Protein AF-A0A443JSR6-F1 (afdb_monomer_lite)

Foldseek 3Di:
DDDPPPPPDDPPPPVCPVVVVVVVVVCLVVQLVVLLVVLVVVLVVVLVVLVVVLVVLVVVDDDPVVNVVSVVVSVVVNVVSVVVSVVVSVCSNCVPPPDPD

Sequence (101 aa):
MNIASGSKTGKPFTEFGWMNQLSELATQPLHLQTAFWHETMTTAADVAQLQADWLQKLSAVTTPQQVAALNAEYAQNLFRKGIEESSRLTAALNPTGRKAA

pLDDT: mean 77.85, std 19.75, range [35.59, 96.88]

Structure (mmCIF, N/CA/C/O backbone):
data_AF-A0A443JSR6-F1
#
_entry.id   AF-A0A443JSR6-F1
#
loop_
_atom_site.group_PDB
_atom_site.id
_atom_site.type_symbol
_atom_site.label_atom_id
_atom_site.label_alt_id
_atom_site.label_comp_id
_atom_site.label_asym_id
_atom_site.label_entity_id
_atom_site.label_seq_id
_atom_site.pdbx_PDB_ins_code
_atom_site.Cartn_x
_atom_site.Cartn_y
_atom_site.Cartn_z
_atom_site.occupancy
_atom_site.B_iso_or_equiv
_atom_site.auth_seq_id
_atom_site.auth_comp_id
_atom_site.auth_asym_id
_atom_site.auth_atom_id
_atom_site.pdbx_PDB_model_num
ATOM 1 N N . MET A 1 1 ? 54.965 -18.836 -57.150 1.00 36.97 1 MET A N 1
ATOM 2 C CA . MET A 1 1 ? 54.377 -17.481 -57.213 1.00 36.97 1 MET A CA 1
ATOM 3 C C . MET A 1 1 ? 53.110 -17.518 -56.377 1.00 36.97 1 MET A C 1
ATOM 5 O O . MET A 1 1 ? 52.241 -18.331 -56.651 1.00 36.97 1 MET A O 1
ATOM 9 N N . ASN A 1 2 ? 53.109 -16.787 -55.267 1.00 38.72 2 ASN A N 1
ATOM 10 C CA . ASN A 1 2 ? 52.159 -16.907 -54.166 1.00 38.72 2 ASN A CA 1
ATOM 11 C C . ASN A 1 2 ? 51.135 -15.771 -54.305 1.00 38.72 2 ASN A C 1
ATOM 13 O O . ASN A 1 2 ? 51.518 -14.614 -54.155 1.00 38.72 2 ASN A O 1
ATOM 17 N N . ILE A 1 3 ? 49.876 -16.071 -54.636 1.00 42.78 3 ILE A N 1
ATOM 18 C CA . ILE A 1 3 ? 48.792 -15.079 -54.585 1.00 42.78 3 ILE A CA 1
ATOM 19 C C . ILE A 1 3 ? 47.856 -15.509 -53.463 1.00 42.78 3 ILE A C 1
ATOM 21 O O . ILE A 1 3 ? 46.934 -16.301 -53.651 1.00 42.78 3 ILE A O 1
ATOM 25 N N . ALA A 1 4 ? 48.140 -14.997 -52.269 1.00 42.72 4 ALA A N 1
ATOM 26 C CA . ALA A 1 4 ? 47.224 -15.041 -51.147 1.00 42.72 4 ALA A CA 1
ATOM 27 C C . ALA A 1 4 ? 46.000 -14.175 -51.491 1.00 42.72 4 ALA A C 1
ATOM 29 O O . ALA A 1 4 ? 45.996 -12.965 -51.275 1.00 42.72 4 ALA A O 1
ATOM 30 N N . SER A 1 5 ? 44.962 -14.796 -52.052 1.00 40.16 5 SER A N 1
ATOM 31 C CA . SER A 1 5 ? 43.631 -14.196 -52.142 1.00 40.16 5 SER A CA 1
ATOM 32 C C . SER A 1 5 ? 43.002 -14.235 -50.751 1.00 40.16 5 SER A C 1
ATOM 34 O O . SER A 1 5 ? 42.347 -15.198 -50.351 1.00 40.16 5 SER A O 1
ATOM 36 N N . GLY A 1 6 ? 43.292 -13.203 -49.962 1.00 40.09 6 GLY A N 1
ATOM 37 C CA . GLY A 1 6 ? 42.670 -12.962 -48.669 1.00 40.09 6 GLY A CA 1
ATOM 38 C C . GLY A 1 6 ? 41.214 -12.535 -48.833 1.00 40.09 6 GLY A C 1
ATOM 39 O O . GLY A 1 6 ? 40.888 -11.373 -48.629 1.00 40.09 6 GLY A O 1
ATOM 40 N N . SER A 1 7 ? 40.328 -13.477 -49.152 1.00 45.81 7 SER A N 1
ATOM 41 C CA . SER A 1 7 ? 38.889 -13.317 -48.935 1.00 45.81 7 SER A CA 1
ATOM 42 C C . SER A 1 7 ? 38.596 -13.511 -47.445 1.00 45.81 7 SER A C 1
ATOM 44 O O . SER A 1 7 ? 38.197 -14.582 -46.991 1.00 45.81 7 SER A O 1
ATOM 46 N N . LYS A 1 8 ? 38.850 -12.474 -46.642 1.00 49.84 8 LYS A N 1
ATOM 47 C CA . LYS A 1 8 ? 38.229 -12.350 -45.321 1.00 49.84 8 LYS A CA 1
ATOM 48 C C . LYS A 1 8 ? 36.992 -11.491 -45.490 1.00 49.84 8 LYS A C 1
ATOM 50 O O . LYS A 1 8 ? 37.047 -10.275 -45.351 1.00 49.84 8 LYS A O 1
ATOM 55 N N . THR A 1 9 ? 35.913 -12.176 -45.870 1.00 46.31 9 THR A N 1
ATOM 56 C CA . THR A 1 9 ? 34.554 -11.974 -45.355 1.00 46.31 9 THR A CA 1
ATOM 57 C C . THR A 1 9 ? 34.362 -10.615 -44.690 1.00 46.31 9 THR A C 1
ATOM 59 O O . THR A 1 9 ? 34.762 -10.427 -43.535 1.00 46.31 9 THR A O 1
ATOM 62 N N . GLY A 1 10 ? 33.739 -9.685 -45.416 1.00 40.72 10 GLY A N 1
ATOM 63 C CA . GLY A 1 10 ? 33.187 -8.483 -44.815 1.00 40.72 10 GLY A CA 1
ATOM 64 C C . GLY A 1 10 ? 32.378 -8.893 -43.592 1.00 40.72 10 GLY A C 1
ATOM 65 O O . GLY A 1 10 ? 31.396 -9.626 -43.705 1.00 40.72 10 GLY A O 1
ATOM 66 N N . LYS A 1 11 ? 32.826 -8.474 -42.407 1.00 45.50 11 LYS A N 1
ATOM 67 C CA . LYS A 1 11 ? 31.919 -8.423 -41.267 1.00 45.50 11 LYS A CA 1
ATOM 68 C C . LYS A 1 11 ? 30.810 -7.476 -41.719 1.00 45.50 11 LYS A C 1
ATOM 70 O O . LYS A 1 11 ? 31.164 -6.373 -42.143 1.00 45.50 11 LYS A O 1
ATOM 75 N N . PRO A 1 12 ? 29.527 -7.874 -41.703 1.00 51.28 12 PRO A N 1
ATOM 76 C CA . PRO A 1 12 ? 28.479 -6.895 -41.908 1.00 51.28 12 PRO A CA 1
ATOM 77 C C . PRO A 1 12 ? 28.728 -5.827 -40.850 1.00 51.28 12 PRO A C 1
ATOM 79 O O . PRO A 1 12 ? 28.768 -6.130 -39.654 1.00 51.28 12 PRO A O 1
ATOM 82 N N . PHE A 1 13 ? 29.022 -4.607 -41.289 1.00 49.50 13 PHE A N 1
ATOM 83 C CA . PHE A 1 13 ? 28.966 -3.475 -40.394 1.00 49.50 13 PHE A CA 1
ATOM 84 C C . PHE A 1 13 ? 27.574 -3.545 -39.760 1.00 49.50 13 PHE A C 1
ATOM 86 O O . PHE A 1 13 ? 26.559 -3.533 -40.455 1.00 49.50 13 PHE A O 1
ATOM 93 N N . THR A 1 14 ? 27.512 -3.671 -38.437 1.00 54.75 14 THR A N 1
ATOM 94 C CA . THR A 1 14 ? 26.329 -3.367 -37.624 1.00 54.75 14 THR A CA 1
ATOM 95 C C . THR A 1 14 ? 26.057 -1.862 -37.715 1.00 54.75 14 THR A C 1
ATOM 97 O O . THR A 1 14 ? 26.052 -1.150 -36.715 1.00 54.75 14 THR A O 1
ATOM 100 N N . GLU A 1 15 ? 25.901 -1.349 -38.935 1.00 52.34 15 GLU A N 1
ATOM 101 C CA . GLU A 1 15 ? 25.926 0.073 -39.292 1.00 52.34 15 GLU A CA 1
ATOM 102 C C . GLU A 1 15 ? 24.697 0.828 -38.770 1.00 52.34 15 GLU A C 1
ATOM 104 O O . GLU A 1 15 ? 24.668 2.053 -38.773 1.00 52.34 15 GLU A O 1
ATOM 109 N N . PHE A 1 16 ? 23.727 0.101 -38.210 1.00 54.47 16 PHE A N 1
ATOM 110 C CA . PHE A 1 16 ? 22.494 0.638 -37.640 1.00 54.47 16 PHE A CA 1
ATOM 111 C C . PHE A 1 16 ? 22.217 0.161 -36.207 1.00 54.47 16 PHE A C 1
ATOM 113 O O . PHE A 1 16 ? 21.102 0.305 -35.713 1.00 54.47 16 PHE A O 1
ATOM 120 N N . GLY A 1 17 ? 23.220 -0.369 -35.493 1.00 60.06 17 GLY A N 1
ATOM 121 C CA . GLY A 1 17 ? 23.057 -0.731 -34.074 1.00 60.06 17 GLY A CA 1
ATOM 122 C C . GLY A 1 17 ? 22.616 0.456 -33.204 1.00 60.06 17 GLY A C 1
ATOM 123 O O . GLY A 1 17 ? 21.817 0.293 -32.286 1.00 60.06 17 GLY A O 1
ATOM 124 N N . TRP A 1 18 ? 23.055 1.666 -33.562 1.00 57.16 18 TRP A N 1
ATOM 125 C CA . TRP A 1 18 ? 22.627 2.915 -32.934 1.00 57.16 18 TRP A CA 1
ATOM 126 C C . TRP A 1 18 ? 21.169 3.284 -33.262 1.00 57.16 18 TRP A C 1
ATOM 128 O O . TRP A 1 18 ? 20.511 3.879 -32.419 1.00 57.16 18 TRP A O 1
ATOM 138 N N . MET A 1 19 ? 20.622 2.912 -34.429 1.00 58.47 19 MET A N 1
ATOM 139 C CA . MET A 1 19 ? 19.206 3.168 -34.754 1.00 58.47 19 MET A CA 1
ATOM 140 C C . MET A 1 19 ? 18.271 2.307 -33.901 1.00 58.47 19 MET A C 1
ATOM 142 O O . MET A 1 19 ? 17.260 2.809 -33.413 1.00 58.47 19 MET A O 1
ATOM 146 N N . ASN A 1 20 ? 18.636 1.044 -33.658 1.00 61.69 20 ASN A N 1
ATOM 147 C CA . ASN A 1 20 ? 17.899 0.183 -32.729 1.00 61.69 20 ASN A CA 1
ATOM 148 C C . ASN A 1 20 ? 17.970 0.731 -31.293 1.00 61.69 20 ASN A C 1
ATOM 150 O O . ASN A 1 20 ? 16.946 0.815 -30.623 1.00 61.69 20 ASN A O 1
ATOM 154 N N . GLN A 1 21 ? 19.142 1.211 -30.861 1.00 62.78 21 GLN A N 1
ATOM 155 C CA . GLN A 1 21 ? 19.309 1.855 -29.552 1.00 62.78 21 GLN A CA 1
ATOM 156 C C . GLN A 1 21 ? 18.525 3.169 -29.426 1.00 62.78 21 GLN A C 1
ATOM 158 O O . GLN A 1 21 ? 17.962 3.438 -28.373 1.00 62.78 21 GLN A O 1
ATOM 163 N N . LEU A 1 22 ? 18.445 3.989 -30.480 1.00 65.00 22 LEU A N 1
ATOM 164 C CA . LEU A 1 22 ? 17.639 5.215 -30.472 1.00 65.00 22 LEU A CA 1
ATOM 165 C C . LEU A 1 22 ? 16.142 4.912 -30.381 1.00 65.00 22 LEU A C 1
ATOM 167 O O . LEU A 1 22 ? 15.429 5.624 -29.680 1.00 65.00 22 LEU A O 1
ATOM 171 N N . SER A 1 23 ? 15.671 3.856 -31.049 1.00 68.94 23 SER A N 1
ATOM 172 C CA . SER A 1 23 ? 14.283 3.404 -30.923 1.00 68.94 23 SER A CA 1
ATOM 173 C C . SER A 1 23 ? 13.980 2.906 -29.507 1.00 68.94 23 SER A C 1
ATOM 175 O O . SER A 1 23 ? 12.946 3.263 -28.953 1.00 68.94 23 SER A O 1
ATOM 177 N N . GLU A 1 24 ? 14.878 2.124 -28.902 1.00 67.38 24 GLU A N 1
ATOM 178 C CA . GLU A 1 24 ? 14.745 1.653 -27.514 1.00 67.38 24 GLU A CA 1
ATOM 179 C C . GLU A 1 24 ? 14.789 2.808 -26.500 1.00 67.38 24 GLU A C 1
ATOM 181 O O . GLU A 1 24 ? 13.999 2.851 -25.557 1.00 67.38 24 GLU A O 1
ATOM 186 N N . LEU A 1 25 ? 15.670 3.790 -26.706 1.00 68.12 25 LEU A N 1
ATOM 187 C CA . LEU A 1 25 ? 15.748 4.994 -25.873 1.00 68.12 25 LEU A CA 1
ATOM 188 C C . LEU A 1 25 ? 14.507 5.882 -26.029 1.00 68.12 25 LEU A C 1
ATOM 190 O O . LEU A 1 25 ? 14.068 6.494 -25.058 1.00 68.12 25 LEU A O 1
ATOM 194 N N . ALA A 1 26 ? 13.917 5.941 -27.225 1.00 75.06 26 ALA A N 1
ATOM 195 C CA . ALA A 1 26 ? 12.701 6.706 -27.480 1.00 75.06 26 ALA A CA 1
ATOM 196 C C . ALA A 1 26 ? 11.458 6.082 -26.821 1.00 75.06 26 ALA A C 1
ATOM 198 O O . ALA A 1 26 ? 10.553 6.815 -26.420 1.00 75.06 26 ALA A O 1
ATOM 199 N N . THR A 1 27 ? 11.402 4.753 -26.671 1.00 78.56 27 THR A N 1
ATOM 200 C CA . THR A 1 27 ? 10.287 4.064 -25.994 1.00 78.56 27 THR A CA 1
ATOM 201 C C . THR A 1 27 ? 10.479 3.942 -24.484 1.00 78.56 27 THR A C 1
ATOM 203 O O . THR A 1 27 ? 9.500 3.759 -23.757 1.00 78.56 27 THR A O 1
ATOM 206 N N . GLN A 1 28 ? 11.705 4.094 -23.978 1.00 79.69 28 GLN A N 1
ATOM 207 C CA . GLN A 1 28 ? 12.017 4.000 -22.551 1.00 79.69 28 GLN A CA 1
ATOM 208 C C . GLN A 1 28 ? 11.130 4.894 -21.653 1.00 79.69 28 GLN A C 1
ATOM 210 O O . GLN A 1 28 ? 10.636 4.383 -20.644 1.00 79.69 28 GLN A O 1
ATOM 215 N N . PRO A 1 29 ? 10.839 6.171 -21.988 1.00 82.56 29 PRO A N 1
ATOM 216 C CA . PRO A 1 29 ? 9.933 6.995 -21.188 1.00 82.56 29 PRO A CA 1
ATOM 217 C C . PRO A 1 29 ? 8.517 6.417 -21.089 1.00 82.56 29 PRO A C 1
ATOM 219 O O . PRO A 1 29 ? 7.916 6.466 -20.019 1.00 82.56 29 PRO A O 1
ATOM 222 N N . LEU A 1 30 ? 7.995 5.828 -22.172 1.00 84.56 30 LEU A N 1
ATOM 223 C CA . LEU A 1 30 ? 6.664 5.212 -22.186 1.00 84.56 30 LEU A CA 1
ATOM 224 C C . LEU A 1 30 ? 6.622 3.957 -21.310 1.00 84.56 30 LEU A C 1
ATOM 226 O O . LEU A 1 30 ? 5.659 3.752 -20.570 1.00 84.56 30 LEU A O 1
ATOM 230 N N . HIS A 1 31 ? 7.676 3.139 -21.342 1.00 81.44 31 HIS A N 1
ATOM 231 C CA . HIS A 1 31 ? 7.793 1.971 -20.469 1.00 81.44 31 HIS A CA 1
ATOM 232 C C . HIS A 1 31 ? 7.873 2.368 -18.992 1.00 81.44 31 HIS A C 1
ATOM 234 O O . HIS A 1 31 ? 7.166 1.785 -18.172 1.00 81.44 31 HIS A O 1
ATOM 240 N N . LEU A 1 32 ? 8.661 3.397 -18.661 1.00 83.19 32 LEU A N 1
ATOM 241 C CA . LEU A 1 32 ? 8.752 3.923 -17.298 1.00 83.19 32 LEU A CA 1
ATOM 242 C C . LEU A 1 32 ? 7.415 4.492 -16.815 1.00 83.19 32 LEU A C 1
ATOM 244 O O . LEU A 1 32 ? 7.003 4.196 -15.699 1.00 83.19 32 LEU A O 1
ATOM 248 N N . GLN A 1 33 ? 6.711 5.261 -17.649 1.00 86.62 33 GLN A N 1
ATOM 249 C CA . GLN A 1 33 ? 5.385 5.785 -17.309 1.00 86.62 33 GLN A CA 1
ATOM 250 C C . GLN A 1 33 ? 4.360 4.669 -17.106 1.00 86.62 33 GLN A C 1
ATOM 252 O O . GLN A 1 33 ? 3.565 4.733 -16.173 1.00 86.62 33 GLN A O 1
ATOM 257 N N . THR A 1 34 ? 4.389 3.641 -17.955 1.00 87.75 34 THR A N 1
ATOM 258 C CA . THR A 1 34 ? 3.477 2.495 -17.843 1.00 87.75 34 THR A CA 1
ATOM 259 C C . THR A 1 34 ? 3.738 1.717 -16.557 1.00 87.75 34 THR A C 1
ATOM 261 O O . THR A 1 34 ? 2.795 1.432 -15.825 1.00 87.75 34 THR A O 1
ATOM 264 N N . ALA A 1 35 ? 5.005 1.428 -16.242 1.00 85.19 35 ALA A N 1
ATOM 265 C CA . ALA A 1 35 ? 5.388 0.766 -14.998 1.00 85.19 35 ALA A CA 1
ATOM 266 C C . ALA A 1 35 ? 5.000 1.610 -13.776 1.00 85.19 35 ALA A C 1
ATOM 268 O O . ALA A 1 35 ? 4.357 1.108 -12.861 1.00 85.19 35 ALA A O 1
ATOM 269 N N . PHE A 1 36 ? 5.299 2.912 -13.794 1.00 85.81 36 PHE A N 1
ATOM 270 C CA . PHE A 1 36 ? 4.920 3.828 -12.720 1.00 85.81 36 PHE A CA 1
ATOM 271 C C . PHE A 1 36 ? 3.406 3.842 -12.480 1.00 85.81 36 PHE A C 1
ATOM 273 O O . PHE A 1 36 ? 2.958 3.741 -11.337 1.00 85.81 36 PHE A O 1
ATOM 280 N N . TRP A 1 37 ? 2.606 3.938 -13.547 1.00 89.12 37 TRP A N 1
ATOM 281 C CA . TRP A 1 37 ? 1.150 3.937 -13.424 1.00 89.12 37 TRP A CA 1
ATOM 282 C C . TRP A 1 37 ? 0.600 2.606 -12.930 1.00 89.12 37 TRP A C 1
ATOM 284 O O . TRP A 1 37 ? -0.291 2.602 -12.082 1.00 89.12 37 TRP A O 1
ATOM 294 N N . HIS A 1 38 ? 1.132 1.494 -13.433 1.00 89.75 38 HIS A N 1
ATOM 295 C CA . HIS A 1 38 ? 0.746 0.160 -12.995 1.00 89.75 38 HIS A CA 1
ATOM 296 C C . HIS A 1 38 ? 0.988 -0.030 -11.492 1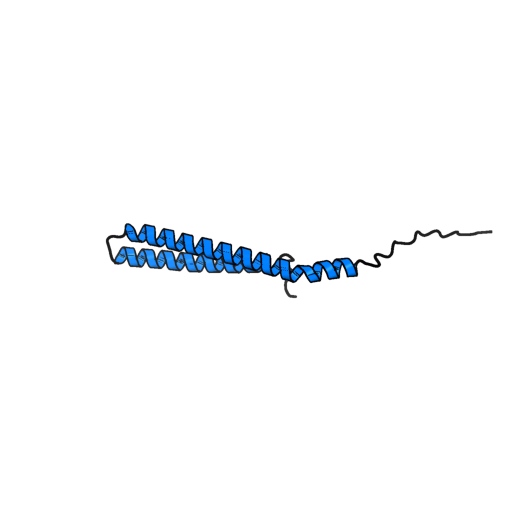.00 89.75 38 HIS A C 1
ATOM 298 O O . HIS A 1 38 ? 0.075 -0.417 -10.761 1.00 89.75 38 HIS A O 1
ATOM 304 N N . GLU A 1 39 ? 2.183 0.316 -11.013 1.00 87.38 39 GLU A N 1
ATOM 305 C CA . GLU A 1 39 ? 2.537 0.204 -9.595 1.00 87.38 39 GLU A CA 1
ATOM 306 C C . GLU A 1 39 ? 1.717 1.160 -8.720 1.00 87.38 39 GLU A C 1
ATOM 308 O O . GLU A 1 39 ? 1.181 0.760 -7.685 1.00 87.38 39 GLU A O 1
ATOM 313 N N . THR A 1 40 ? 1.499 2.398 -9.177 1.00 88.62 40 THR A N 1
ATOM 31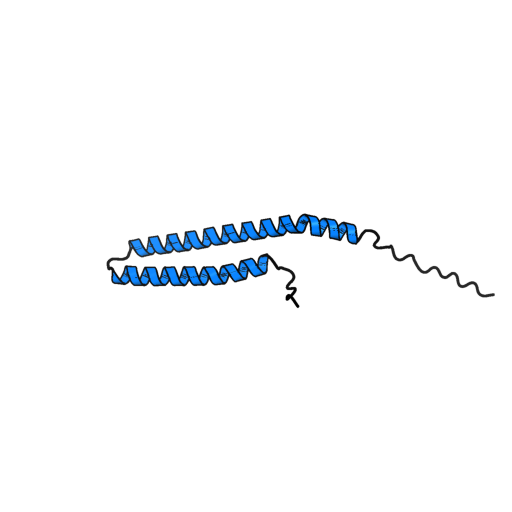4 C CA . THR A 1 40 ? 0.657 3.374 -8.465 1.00 88.62 40 THR A CA 1
ATOM 315 C C . THR A 1 40 ? -0.780 2.869 -8.308 1.00 88.62 40 THR A C 1
ATOM 317 O O . THR A 1 40 ? -1.345 2.940 -7.216 1.00 88.62 40 THR A O 1
ATOM 320 N N . MET A 1 41 ? -1.380 2.329 -9.373 1.00 92.12 41 MET A N 1
ATOM 321 C CA . MET A 1 41 ? -2.746 1.798 -9.325 1.00 92.12 41 MET A CA 1
ATOM 322 C C . MET A 1 41 ? -2.846 0.541 -8.459 1.00 92.12 41 MET A C 1
ATOM 324 O O . MET A 1 41 ? -3.801 0.398 -7.694 1.00 92.12 41 MET A O 1
ATOM 328 N N . THR A 1 42 ? -1.845 -0.337 -8.527 1.00 91.00 42 THR A N 1
ATOM 329 C CA . THR A 1 42 ? -1.769 -1.536 -7.680 1.00 91.00 42 THR A CA 1
ATOM 330 C C . THR A 1 42 ? -1.684 -1.147 -6.204 1.00 91.00 42 THR A C 1
ATOM 332 O O . THR A 1 42 ? -2.435 -1.660 -5.378 1.00 91.00 42 THR A O 1
ATOM 335 N N . THR A 1 43 ? -0.853 -0.158 -5.875 1.00 90.44 43 THR A N 1
ATOM 336 C CA . THR A 1 43 ? -0.748 0.401 -4.520 1.00 90.44 43 THR A CA 1
ATOM 337 C C . THR A 1 43 ? -2.063 0.990 -4.040 1.00 90.44 43 THR A C 1
ATOM 339 O O . THR A 1 43 ? -2.482 0.736 -2.912 1.00 90.44 43 THR A O 1
ATOM 342 N N . ALA A 1 44 ? -2.731 1.776 -4.886 1.00 90.62 44 ALA A N 1
ATOM 343 C CA . ALA A 1 44 ? -4.009 2.382 -4.539 1.00 90.62 44 ALA A CA 1
ATOM 344 C C . ALA A 1 44 ? -5.067 1.311 -4.229 1.00 90.62 44 ALA A C 1
ATOM 346 O O . ALA A 1 44 ? -5.792 1.438 -3.242 1.00 90.62 44 ALA A O 1
ATOM 347 N N . ALA A 1 45 ? -5.112 0.233 -5.018 1.00 93.94 45 ALA A N 1
ATOM 348 C CA . ALA A 1 45 ? -5.993 -0.904 -4.769 1.00 93.94 45 ALA A CA 1
ATOM 349 C C . ALA A 1 45 ? -5.651 -1.622 -3.450 1.00 93.94 45 ALA A C 1
ATOM 351 O O . ALA A 1 45 ? -6.541 -1.877 -2.640 1.00 93.94 45 ALA A O 1
ATOM 352 N N . ASP A 1 46 ? -4.367 -1.879 -3.189 1.00 92.44 46 ASP A N 1
ATOM 353 C CA . ASP A 1 46 ? -3.896 -2.530 -1.961 1.00 92.44 46 ASP A CA 1
ATOM 354 C C . ASP A 1 46 ? -4.213 -1.717 -0.694 1.00 92.44 46 ASP A C 1
ATOM 356 O O . ASP A 1 46 ? -4.551 -2.283 0.352 1.00 92.44 46 ASP A O 1
ATOM 360 N N . VAL A 1 47 ? -4.095 -0.388 -0.768 1.00 94.31 47 VAL A N 1
ATOM 361 C CA . VAL A 1 47 ? -4.439 0.528 0.330 1.00 94.31 47 VAL A CA 1
ATOM 362 C C . VAL A 1 47 ? -5.951 0.588 0.531 1.00 94.31 47 VAL A C 1
ATOM 364 O O . VAL A 1 47 ? -6.412 0.517 1.671 1.00 94.31 47 VAL A O 1
ATOM 367 N N . ALA A 1 48 ? -6.729 0.659 -0.553 1.00 94.81 48 ALA A N 1
ATOM 368 C CA . ALA A 1 48 ? -8.187 0.639 -0.481 1.00 94.81 48 ALA A CA 1
ATOM 369 C C . ALA A 1 48 ? -8.702 -0.660 0.156 1.00 94.81 48 ALA A C 1
ATOM 371 O O . ALA A 1 48 ? -9.593 -0.614 1.004 1.00 94.81 48 ALA A O 1
ATOM 372 N N . GLN A 1 49 ? -8.097 -1.804 -0.180 1.00 95.88 49 GLN A N 1
ATOM 373 C CA . GLN A 1 49 ? -8.427 -3.083 0.444 1.00 95.88 49 GLN A CA 1
ATOM 374 C C . GLN A 1 49 ? -8.104 -3.078 1.942 1.00 95.88 49 GLN A C 1
ATOM 376 O O . GLN A 1 49 ? -8.948 -3.454 2.750 1.00 95.88 49 GLN A O 1
ATOM 381 N N . LEU A 1 50 ? -6.921 -2.591 2.336 1.00 95.81 50 LEU A N 1
ATOM 382 C CA . LEU A 1 50 ? -6.552 -2.503 3.752 1.00 95.81 50 LEU A CA 1
ATOM 383 C C . LEU A 1 50 ? -7.522 -1.607 4.542 1.00 95.81 50 LEU A C 1
ATOM 385 O O . LEU A 1 50 ? -7.870 -1.915 5.683 1.00 95.81 50 LEU A O 1
ATOM 389 N N . GLN A 1 51 ? -7.966 -0.503 3.940 1.00 95.56 51 GLN A N 1
ATOM 390 C CA . GLN A 1 51 ? -8.956 0.384 4.541 1.00 95.56 51 GLN A CA 1
ATOM 391 C C . GLN A 1 51 ? -10.327 -0.294 4.664 1.00 95.56 51 GLN A C 1
ATOM 393 O O . GLN A 1 51 ? -10.979 -0.155 5.699 1.00 95.56 51 GLN A O 1
ATOM 398 N N . ALA A 1 52 ? -10.760 -1.035 3.642 1.00 96.69 52 ALA A N 1
ATOM 399 C CA . ALA A 1 52 ? -12.004 -1.796 3.682 1.00 96.69 52 ALA A CA 1
ATOM 400 C C . ALA A 1 52 ? -11.976 -2.856 4.797 1.00 96.69 52 ALA A C 1
ATOM 402 O O . ALA A 1 52 ? -12.912 -2.928 5.594 1.00 96.69 52 ALA A O 1
ATOM 403 N N . ASP A 1 53 ? -10.873 -3.599 4.922 1.00 96.12 53 ASP A N 1
ATOM 404 C CA . ASP A 1 53 ? -10.676 -4.596 5.978 1.00 96.12 53 ASP A CA 1
ATOM 405 C C . ASP A 1 53 ? -10.706 -3.953 7.375 1.00 96.12 53 ASP A C 1
ATOM 407 O O . ASP A 1 53 ? -11.306 -4.491 8.310 1.00 96.12 53 ASP A O 1
ATOM 411 N N . TRP A 1 54 ? -10.081 -2.780 7.532 1.00 96.44 54 TRP A N 1
ATOM 412 C CA . TRP A 1 54 ? -10.117 -2.020 8.783 1.00 96.44 54 TRP A CA 1
ATOM 413 C C . TRP A 1 54 ? -11.538 -1.569 9.137 1.00 96.44 54 TRP A C 1
ATOM 415 O O . TRP A 1 54 ? -11.978 -1.796 10.263 1.00 96.44 54 TRP A O 1
ATOM 425 N N . LEU A 1 55 ? -12.285 -1.000 8.183 1.00 96.00 55 LEU A N 1
ATOM 426 C CA . LEU A 1 55 ? -13.683 -0.599 8.384 1.00 96.00 55 LEU A CA 1
ATOM 427 C C . LEU A 1 55 ? -14.572 -1.796 8.745 1.00 96.00 55 LEU A C 1
ATOM 429 O O . LEU A 1 55 ? -15.419 -1.697 9.635 1.00 96.00 55 LEU A O 1
ATOM 433 N N . GLN A 1 56 ? -14.353 -2.943 8.100 1.00 96.00 56 GLN A N 1
ATOM 434 C CA . GLN A 1 56 ? -15.075 -4.170 8.411 1.00 96.00 56 GLN A CA 1
ATOM 435 C C . GLN A 1 56 ? -14.788 -4.634 9.843 1.00 96.00 56 GLN A C 1
ATOM 437 O O . GLN A 1 56 ? -15.725 -4.922 10.588 1.00 96.00 56 GLN A O 1
ATOM 442 N N . LYS A 1 57 ? -13.519 -4.657 10.267 1.00 95.31 57 LYS A N 1
ATOM 443 C CA . LYS A 1 57 ? -13.145 -4.992 11.650 1.00 95.31 57 LYS A CA 1
ATOM 444 C C . LYS A 1 57 ? -13.729 -3.994 12.649 1.00 95.31 57 LYS A C 1
ATOM 446 O O . LYS A 1 57 ? -14.221 -4.407 13.695 1.00 95.31 57 LYS A O 1
ATOM 451 N N . LEU A 1 58 ? -13.733 -2.705 12.309 1.00 94.00 58 LEU A N 1
ATOM 452 C CA . LEU A 1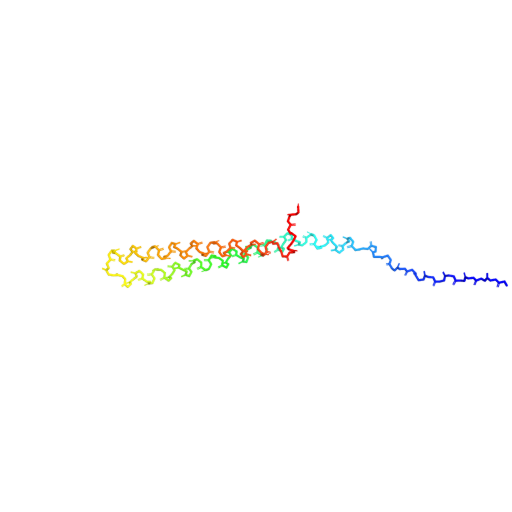 58 ? -14.260 -1.636 13.155 1.00 94.00 58 LEU A CA 1
ATOM 453 C C . LEU A 1 58 ? -15.754 -1.826 13.446 1.00 94.00 58 LEU A C 1
ATOM 455 O O . LEU A 1 58 ? -16.191 -1.556 14.560 1.00 94.00 58 LEU A O 1
ATOM 459 N N . SER A 1 59 ? -16.519 -2.360 12.489 1.00 92.56 59 SER A N 1
ATOM 460 C CA . SER A 1 59 ? -17.949 -2.652 12.670 1.00 92.56 59 SER A CA 1
ATOM 461 C C . SER A 1 59 ? -18.248 -3.688 13.766 1.00 92.56 59 SER A C 1
ATOM 463 O O . SER A 1 59 ? -19.344 -3.691 14.321 1.00 92.56 59 SER A O 1
ATOM 465 N N . ALA A 1 60 ? -17.278 -4.546 14.103 1.00 93.00 60 ALA A N 1
ATOM 466 C CA . ALA A 1 60 ? -17.413 -5.594 15.115 1.00 93.00 60 ALA A CA 1
ATOM 467 C C . ALA A 1 60 ? -16.857 -5.185 16.493 1.00 93.00 60 ALA A C 1
ATOM 469 O O . ALA A 1 60 ? -16.928 -5.959 17.450 1.00 93.00 60 ALA A O 1
ATO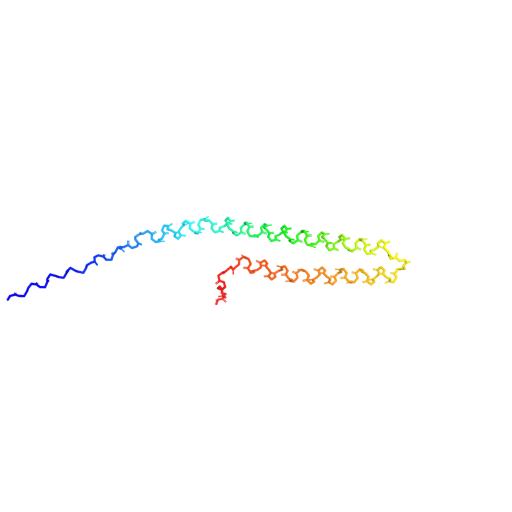M 470 N N . VAL A 1 61 ? -16.277 -3.988 16.603 1.00 94.12 61 VAL A N 1
ATOM 471 C CA . VAL A 1 61 ? -15.667 -3.494 17.838 1.00 94.12 61 VAL A CA 1
ATOM 472 C C . VAL A 1 61 ? -16.732 -2.934 18.781 1.00 94.12 61 VAL A C 1
ATOM 474 O O . VAL A 1 61 ? -17.579 -2.141 18.381 1.00 94.12 61 VAL A O 1
ATOM 477 N N . THR A 1 62 ? -16.658 -3.302 20.062 1.00 92.69 62 THR A N 1
ATOM 478 C CA . THR A 1 62 ? -17.631 -2.876 21.085 1.00 92.69 62 THR A CA 1
ATOM 479 C C . THR A 1 62 ? -17.041 -1.964 22.154 1.00 92.69 62 THR A C 1
ATOM 481 O O . THR A 1 62 ? -17.788 -1.362 22.923 1.00 92.69 62 THR A O 1
ATOM 484 N N . THR A 1 63 ? -15.711 -1.831 22.214 1.00 94.88 63 THR A N 1
ATOM 485 C CA . THR A 1 63 ? -15.030 -1.028 23.240 1.00 94.88 63 THR A CA 1
ATOM 486 C C . THR A 1 63 ? -14.032 -0.031 22.642 1.00 94.88 63 THR A C 1
ATOM 488 O O . THR A 1 63 ? -13.376 -0.335 21.642 1.00 94.88 63 THR A O 1
ATOM 491 N N . PRO A 1 64 ? -13.831 1.143 23.269 1.00 92.06 64 PRO A N 1
ATOM 492 C CA . PRO A 1 64 ? -12.825 2.110 22.824 1.00 92.06 64 PRO A CA 1
ATOM 493 C C . PRO A 1 64 ? -11.393 1.549 22.785 1.00 92.06 64 PRO A C 1
ATOM 495 O O . PRO A 1 64 ? -10.613 1.904 21.904 1.00 92.06 64 PRO A O 1
ATOM 498 N N . GLN A 1 65 ? -11.039 0.644 23.704 1.00 95.06 65 GLN A N 1
ATOM 499 C CA . GLN A 1 65 ? -9.718 0.008 23.747 1.00 95.06 65 GLN A CA 1
ATOM 500 C C . GLN A 1 65 ? -9.455 -0.850 22.502 1.00 95.06 65 GLN A C 1
ATOM 502 O O . GLN A 1 65 ? -8.358 -0.817 21.948 1.00 95.06 65 GLN A O 1
ATOM 507 N N . GLN A 1 66 ? -10.466 -1.579 22.028 1.00 94.44 66 GLN A N 1
ATOM 508 C CA . GLN A 1 66 ? -10.380 -2.353 20.789 1.00 94.44 66 GLN A CA 1
ATOM 509 C C . GLN A 1 66 ? -10.246 -1.446 19.559 1.00 94.44 66 GLN A C 1
ATOM 511 O O . GLN A 1 66 ? -9.488 -1.781 18.653 1.00 94.44 66 GLN A O 1
ATOM 516 N N . VAL A 1 67 ? -10.906 -0.279 19.541 1.00 94.00 67 VAL A N 1
ATOM 517 C CA . VAL A 1 67 ? -10.734 0.712 18.459 1.00 94.00 67 VAL A CA 1
ATOM 518 C C . VAL A 1 67 ? -9.287 1.201 18.413 1.00 94.00 67 VAL A C 1
ATOM 520 O O . VAL A 1 67 ? -8.687 1.253 17.343 1.00 94.00 67 VAL A O 1
ATOM 523 N N . ALA A 1 68 ? -8.700 1.523 19.569 1.00 94.62 68 ALA A N 1
ATOM 524 C CA . ALA A 1 68 ? -7.310 1.968 19.647 1.00 94.62 68 ALA A CA 1
ATOM 525 C C . ALA A 1 68 ? -6.329 0.889 19.156 1.00 94.62 68 ALA A C 1
ATOM 527 O O . ALA A 1 68 ? -5.427 1.192 18.375 1.00 94.62 68 ALA A O 1
ATOM 528 N N . ALA A 1 69 ? -6.536 -0.370 19.558 1.00 95.25 69 ALA A N 1
ATOM 529 C CA . ALA A 1 69 ? -5.729 -1.497 19.093 1.00 95.25 69 ALA A CA 1
ATOM 530 C C . ALA A 1 69 ? -5.858 -1.708 17.574 1.00 95.25 69 ALA A C 1
ATOM 532 O O . ALA A 1 69 ? -4.853 -1.856 16.881 1.00 95.25 69 ALA A O 1
ATOM 533 N N . LEU A 1 70 ? -7.082 -1.645 17.048 1.00 96.00 70 LEU A N 1
ATOM 534 C CA . LEU A 1 70 ? -7.356 -1.797 15.623 1.00 96.00 70 LEU A CA 1
ATOM 535 C C . LEU A 1 70 ? -6.742 -0.659 14.787 1.00 96.00 70 LEU A C 1
ATOM 537 O O . LEU A 1 70 ? -6.215 -0.899 13.702 1.00 96.00 70 LEU A O 1
ATOM 541 N N . ASN A 1 71 ? -6.756 0.575 15.295 1.00 94.38 71 ASN A N 1
ATOM 542 C CA . ASN A 1 71 ? -6.097 1.712 14.649 1.00 94.38 71 ASN A CA 1
ATOM 543 C C . ASN A 1 71 ? -4.573 1.560 14.626 1.00 94.38 71 ASN A C 1
ATOM 545 O O . ASN A 1 71 ? -3.945 1.881 13.617 1.00 94.38 71 ASN A O 1
ATOM 549 N N . ALA A 1 72 ? -3.978 1.055 15.710 1.00 95.94 72 ALA A N 1
ATOM 550 C CA . ALA A 1 72 ? -2.547 0.769 15.755 1.00 95.94 72 ALA A CA 1
ATOM 551 C C . ALA A 1 72 ? -2.161 -0.323 14.742 1.00 95.94 72 ALA A C 1
ATOM 553 O O . ALA A 1 72 ? -1.188 -0.158 14.006 1.00 95.94 72 ALA A O 1
ATOM 554 N N . GLU A 1 73 ? -2.960 -1.392 14.642 1.00 95.81 73 GLU A N 1
ATOM 555 C CA . GLU A 1 73 ? -2.778 -2.458 13.647 1.00 95.81 73 GLU A CA 1
ATOM 556 C C . GLU A 1 73 ? -2.862 -1.908 12.214 1.00 95.81 73 GLU A C 1
ATOM 558 O O . GLU A 1 73 ? -1.996 -2.185 11.380 1.00 95.81 73 GLU A O 1
ATOM 563 N N . TYR A 1 74 ? -3.877 -1.091 11.923 1.00 96.25 74 TYR A N 1
ATOM 564 C CA . TYR A 1 74 ? -4.043 -0.458 10.617 1.00 96.25 74 TYR A CA 1
ATOM 565 C C . TYR A 1 74 ? -2.857 0.444 10.256 1.00 96.25 74 TYR A C 1
ATOM 567 O O . TYR A 1 74 ? -2.303 0.315 9.165 1.00 96.25 74 TYR A O 1
ATOM 575 N N . ALA A 1 75 ? -2.408 1.298 11.181 1.00 95.94 75 ALA A N 1
ATOM 576 C CA . ALA A 1 75 ? -1.260 2.177 10.968 1.00 95.94 75 ALA A CA 1
ATOM 577 C C . ALA A 1 75 ? 0.036 1.390 10.709 1.00 95.94 75 ALA A C 1
ATOM 579 O O . ALA A 1 75 ? 0.798 1.725 9.800 1.00 95.94 75 ALA A O 1
ATOM 580 N N . GLN A 1 76 ? 0.268 0.309 11.460 1.00 96.88 76 GLN A N 1
ATOM 581 C CA . GLN A 1 76 ? 1.428 -0.557 11.257 1.00 96.88 76 GLN A CA 1
ATOM 582 C C . GLN A 1 76 ? 1.380 -1.258 9.893 1.00 96.88 76 GLN A C 1
ATOM 584 O O . GLN A 1 76 ? 2.395 -1.334 9.197 1.00 96.88 76 GLN A O 1
ATOM 589 N N . ASN A 1 77 ? 0.206 -1.741 9.484 1.00 95.81 77 ASN A N 1
ATOM 590 C CA . ASN A 1 77 ? 0.018 -2.376 8.183 1.00 95.81 77 ASN A CA 1
ATOM 591 C C . ASN A 1 77 ? 0.178 -1.390 7.021 1.00 95.81 77 ASN A C 1
ATOM 593 O O . ASN A 1 77 ? 0.806 -1.745 6.024 1.00 95.81 77 ASN A O 1
ATOM 597 N N . LEU A 1 78 ? -0.315 -0.156 7.158 1.00 94.38 78 LEU A N 1
ATOM 598 C CA . LEU A 1 78 ? -0.090 0.913 6.182 1.00 94.38 78 LEU A CA 1
ATOM 599 C C . LEU A 1 78 ? 1.399 1.223 6.026 1.00 94.38 78 LEU A C 1
ATOM 601 O O . LEU A 1 78 ? 1.901 1.282 4.906 1.00 94.38 78 LEU A O 1
ATOM 605 N N . PHE A 1 79 ? 2.116 1.389 7.140 1.00 94.31 79 PHE A N 1
ATOM 606 C CA . PHE A 1 79 ? 3.545 1.690 7.110 1.00 94.31 79 PHE A CA 1
ATOM 607 C C . PHE A 1 79 ? 4.350 0.562 6.457 1.00 94.31 79 PHE A C 1
ATOM 609 O O . PHE A 1 79 ? 5.182 0.809 5.585 1.00 94.31 79 PHE A O 1
ATOM 616 N N . ARG A 1 80 ? 4.055 -0.689 6.829 1.00 93.75 80 ARG A N 1
ATOM 617 C CA . ARG A 1 80 ? 4.675 -1.873 6.228 1.00 93.75 80 ARG A CA 1
ATOM 618 C C . ARG A 1 80 ? 4.417 -1.947 4.723 1.00 93.75 80 ARG A C 1
ATOM 620 O O . ARG A 1 80 ? 5.374 -2.096 3.969 1.00 93.75 80 ARG A O 1
ATOM 627 N N . LYS A 1 81 ? 3.165 -1.764 4.284 1.00 91.31 81 LYS A N 1
ATOM 628 C CA . LYS A 1 81 ? 2.824 -1.699 2.854 1.00 91.31 81 LYS A CA 1
ATOM 629 C C . LYS A 1 81 ? 3.575 -0.577 2.137 1.00 91.31 81 LYS A C 1
ATOM 631 O O . LYS A 1 81 ? 4.051 -0.793 1.033 1.00 91.31 81 LYS A O 1
ATOM 636 N N . GLY A 1 82 ? 3.740 0.589 2.763 1.00 89.38 82 GLY A N 1
ATOM 637 C CA . GLY A 1 82 ? 4.517 1.693 2.191 1.00 89.38 82 GLY A CA 1
ATOM 638 C C . GLY A 1 82 ? 5.990 1.341 1.942 1.00 89.38 8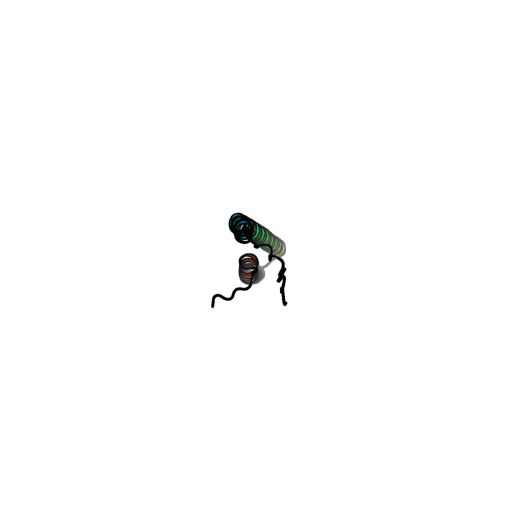2 GLY A C 1
ATOM 639 O O . GLY A 1 82 ? 6.552 1.727 0.918 1.00 89.38 82 GLY A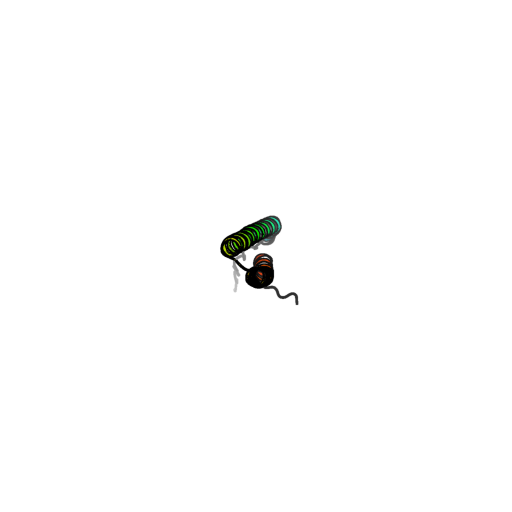 O 1
ATOM 640 N N . ILE A 1 83 ? 6.617 0.574 2.840 1.00 89.88 83 ILE A N 1
ATOM 641 C CA . ILE A 1 83 ? 7.997 0.087 2.662 1.00 89.88 83 ILE A CA 1
ATOM 642 C C . ILE A 1 83 ? 8.078 -0.956 1.540 1.00 89.88 83 ILE A C 1
ATOM 644 O O . ILE A 1 83 ? 8.975 -0.888 0.692 1.00 89.88 83 ILE A O 1
ATOM 648 N N . GLU A 1 84 ? 7.153 -1.920 1.544 1.00 89.94 84 GLU A N 1
ATOM 649 C CA . GLU A 1 84 ? 7.051 -2.957 0.511 1.00 89.94 84 GLU A CA 1
ATOM 650 C C . GLU A 1 84 ? 6.863 -2.315 -0.872 1.00 89.94 84 GLU A C 1
ATOM 652 O O . GLU A 1 84 ? 7.567 -2.671 -1.818 1.00 89.94 84 GLU A O 1
ATOM 657 N N . GLU A 1 85 ? 6.007 -1.296 -0.961 1.00 87.38 85 GLU A N 1
ATOM 658 C CA . GLU A 1 85 ? 5.738 -0.582 -2.203 1.00 87.38 85 GLU A CA 1
ATOM 659 C C . GLU A 1 85 ? 6.926 0.228 -2.699 1.00 87.38 85 GLU A C 1
ATOM 661 O O . GLU A 1 85 ? 7.299 0.133 -3.862 1.00 87.38 85 GLU A O 1
ATOM 666 N N . SER A 1 86 ? 7.569 1.000 -1.823 1.00 84.31 86 SER A N 1
ATOM 667 C CA . SER A 1 86 ? 8.766 1.760 -2.194 1.00 84.31 86 SER A CA 1
ATOM 668 C C . SER A 1 86 ? 9.845 0.848 -2.795 1.00 84.31 86 SER A C 1
ATOM 670 O O . SER A 1 86 ? 10.485 1.185 -3.798 1.00 84.31 86 SER A O 1
ATOM 672 N N . SER A 1 87 ? 9.992 -0.356 -2.232 1.00 87.00 87 SER A N 1
ATOM 673 C CA . SER A 1 87 ? 10.906 -1.379 -2.747 1.00 87.00 87 SER A CA 1
ATOM 674 C C . SER A 1 87 ? 10.462 -1.911 -4.115 1.00 87.00 87 SER A C 1
ATOM 676 O O . SER A 1 87 ? 11.290 -2.023 -5.022 1.00 87.00 87 SER A O 1
ATOM 678 N N . ARG A 1 88 ? 9.163 -2.195 -4.286 1.00 83.88 88 ARG A N 1
ATOM 679 C CA . ARG A 1 88 ? 8.568 -2.682 -5.541 1.00 83.88 88 ARG A CA 1
ATOM 680 C C . ARG A 1 88 ? 8.696 -1.655 -6.668 1.00 83.88 88 ARG A C 1
ATOM 682 O O . ARG A 1 88 ? 9.221 -1.985 -7.730 1.00 83.88 88 ARG A O 1
ATOM 689 N N . LEU A 1 89 ? 8.335 -0.400 -6.407 1.00 83.69 89 LEU A N 1
ATOM 690 C CA . LEU A 1 89 ? 8.442 0.707 -7.354 1.00 83.69 89 LEU A CA 1
ATOM 691 C C . LEU A 1 89 ? 9.899 0.969 -7.761 1.00 83.69 89 LEU A C 1
ATOM 693 O O . LEU A 1 89 ? 10.195 1.130 -8.944 1.00 83.69 89 LEU A O 1
ATOM 697 N N . THR A 1 90 ? 10.836 0.947 -6.807 1.00 84.62 90 THR A N 1
ATOM 698 C CA . THR A 1 90 ? 12.271 1.109 -7.103 1.00 84.62 90 THR A CA 1
ATOM 699 C C . THR A 1 90 ? 12.787 -0.004 -8.019 1.00 84.62 90 THR A C 1
ATOM 701 O O . THR A 1 90 ? 13.543 0.268 -8.954 1.00 84.62 90 THR A O 1
ATOM 704 N N . ALA A 1 91 ? 12.362 -1.251 -7.790 1.00 83.62 91 ALA A N 1
ATOM 705 C CA . ALA A 1 91 ? 12.725 -2.382 -8.640 1.00 83.62 91 ALA A CA 1
ATOM 706 C C . ALA A 1 91 ? 12.098 -2.281 -10.043 1.00 83.62 91 ALA A C 1
ATOM 708 O O . ALA A 1 91 ? 12.788 -2.510 -11.037 1.00 83.62 91 ALA A O 1
ATOM 709 N N . ALA A 1 92 ? 10.824 -1.888 -10.134 1.00 79.31 92 ALA A N 1
ATOM 710 C CA . ALA A 1 92 ? 10.107 -1.729 -11.400 1.00 79.31 92 ALA A CA 1
ATOM 711 C C . ALA A 1 92 ? 10.692 -0.605 -12.274 1.00 79.31 92 ALA A C 1
ATOM 713 O O . ALA A 1 92 ? 10.772 -0.740 -13.495 1.00 79.31 92 ALA A O 1
ATOM 714 N N . LEU A 1 93 ? 11.141 0.493 -11.656 1.00 78.81 93 LEU A N 1
ATOM 715 C CA . LEU A 1 93 ? 11.723 1.642 -12.356 1.00 78.81 93 LEU A CA 1
ATOM 716 C C . LEU A 1 93 ? 13.211 1.466 -12.699 1.00 78.81 93 LEU A C 1
ATOM 718 O O . LEU A 1 93 ? 13.730 2.211 -13.531 1.00 78.81 93 LEU A O 1
ATOM 722 N N . ASN A 1 94 ? 13.905 0.486 -12.109 1.00 76.56 94 ASN A N 1
ATOM 723 C CA . ASN A 1 94 ? 15.304 0.182 -12.423 1.00 76.56 94 ASN A CA 1
ATOM 724 C C . ASN A 1 94 ? 15.537 -1.319 -12.709 1.00 76.56 94 ASN A C 1
ATOM 726 O O . ASN A 1 94 ? 16.281 -1.989 -11.985 1.00 76.56 94 ASN A O 1
ATOM 730 N N . PRO A 1 95 ? 14.972 -1.860 -13.805 1.00 60.75 95 PRO A N 1
ATOM 731 C CA . PRO A 1 95 ? 15.018 -3.293 -14.108 1.00 60.75 95 PRO A CA 1
ATOM 732 C C . PRO A 1 95 ? 16.421 -3.816 -14.466 1.00 60.75 95 PRO A C 1
ATOM 734 O O . PRO A 1 95 ? 16.619 -5.023 -14.567 1.00 60.75 95 PRO A O 1
ATOM 737 N N . THR A 1 96 ? 17.410 -2.933 -14.668 1.00 55.16 96 THR A N 1
ATOM 738 C CA . THR A 1 96 ? 18.770 -3.323 -15.089 1.00 55.16 96 THR A CA 1
ATOM 739 C C . THR A 1 96 ? 19.773 -3.455 -13.949 1.00 55.16 96 THR A C 1
ATOM 741 O O . THR A 1 96 ? 20.909 -3.850 -14.202 1.00 55.16 96 THR A O 1
ATOM 744 N N . GLY A 1 97 ? 19.405 -3.138 -12.701 1.00 50.75 97 GLY A N 1
ATOM 745 C CA . GLY A 1 97 ? 20.299 -3.325 -11.556 1.00 50.75 97 GLY A CA 1
ATOM 746 C C . GLY A 1 97 ? 21.671 -2.657 -11.713 1.00 50.75 97 GLY A C 1
ATOM 747 O O . GLY A 1 97 ? 22.636 -3.102 -11.087 1.00 50.75 97 GLY A O 1
ATOM 748 N N . ARG A 1 98 ? 21.798 -1.594 -12.529 1.00 46.09 98 ARG A N 1
ATOM 749 C CA . ARG A 1 98 ? 22.981 -0.733 -12.459 1.00 46.09 98 ARG A CA 1
ATOM 750 C C . ARG A 1 98 ? 22.935 -0.068 -11.094 1.00 46.09 98 ARG A C 1
ATOM 752 O O . ARG A 1 98 ? 22.254 0.937 -10.903 1.00 46.09 98 ARG A O 1
ATOM 759 N N . LYS A 1 99 ? 23.647 -0.665 -10.136 1.00 40.16 99 LYS A N 1
ATOM 760 C CA . LYS A 1 99 ? 24.146 0.059 -8.974 1.00 40.16 99 LYS A CA 1
ATOM 761 C C . LYS A 1 99 ? 24.780 1.327 -9.531 1.00 40.16 99 LYS A C 1
ATOM 763 O O . LYS A 1 99 ? 25.653 1.229 -10.394 1.00 40.16 99 LYS A O 1
ATOM 768 N N . ALA A 1 100 ? 24.277 2.482 -9.108 1.00 38.38 100 ALA A N 1
ATOM 769 C CA . ALA A 1 100 ? 25.003 3.726 -9.275 1.00 38.38 100 ALA A CA 1
ATOM 770 C C . ALA A 1 100 ? 26.385 3.487 -8.650 1.00 38.38 100 ALA A C 1
ATOM 772 O O . ALA A 1 100 ? 26.480 3.246 -7.445 1.00 38.38 100 ALA A O 1
ATOM 773 N N . ALA A 1 101 ? 27.389 3.358 -9.514 1.00 35.59 101 ALA A N 1
ATOM 774 C CA . ALA A 1 101 ? 28.791 3.273 -9.144 1.00 35.59 101 ALA A CA 1
ATOM 775 C C . ALA A 1 101 ? 29.297 4.671 -8.791 1.00 35.59 101 ALA A C 1
ATOM 777 O O . ALA A 1 101 ? 28.797 5.637 -9.417 1.00 35.59 101 ALA A O 1
#

Organism: NCBI:txid2306993

Secondary structure (DSSP, 8-state):
----------PPP-TTHHHHHHHHHHHHHHHHHHHHHHHHHHHHHHHHHHHHHHHHHHHT--SHHHHHHHHHHHHHHHHHHHHHHHHHHHHHH-TT-----

Radius of gyration: 27.74 Å; chains: 1; bounding box: 72×24×81 Å

InterPro domains:
  IPR018968 Phasin [PF09361] (28-97)